Protein AF-A0A4R2MDA6-F1 (afdb_monomer_lite)

Foldseek 3Di:
DDDDDDDDDDDPPVVVVVVVVVVVVVVPPPPPPPPPPPQDDKDWDQDPVANQKIKIKHFDQVLCVVCVVLVPDPDDPVVSSFVRVQVVVVVVCVVVVHQPVDWDDFPWDWDCDPNTTIIMTMIGRDD

Secondary structure (DSSP, 8-state):
---------SSTTHHHHHHHHHHHHHTT------TT--PPPPEEEE-SS-TTEEEEEEES-HHHHH-GGGGSS---HHHHHHHHHHHHHHHHHHHTT--TT-EEEEEEEEEEETTEEEEEEEEEE--

Structure (mmCIF, N/CA/C/O backbone):
data_AF-A0A4R2MDA6-F1
#
_entry.id   AF-A0A4R2MDA6-F1
#
loop_
_atom_site.group_PDB
_atom_site.id
_atom_site.type_symbol
_atom_site.label_atom_id
_atom_site.label_alt_id
_atom_site.label_comp_id
_atom_site.label_asym_id
_atom_site.label_entity_id
_atom_site.label_seq_id
_atom_site.pdbx_PDB_ins_code
_atom_site.Cartn_x
_atom_site.Cartn_y
_atom_site.Cartn_z
_atom_site.occupancy
_atom_site.B_iso_or_equiv
_atom_site.auth_seq_id
_atom_site.auth_comp_id
_atom_site.auth_asym_id
_atom_site.auth_atom_id
_atom_site.pdbx_PDB_model_num
ATOM 1 N N . MET A 1 1 ? 4.572 34.405 -94.911 1.00 38.59 1 MET A N 1
ATOM 2 C CA . MET A 1 1 ? 3.782 33.177 -94.668 1.00 38.59 1 MET A CA 1
ATOM 3 C C . MET A 1 1 ? 4.083 32.672 -93.260 1.00 38.59 1 MET A C 1
ATOM 5 O O . MET A 1 1 ? 5.218 32.782 -92.823 1.00 38.59 1 MET A O 1
ATOM 9 N N . THR A 1 2 ? 3.050 32.241 -92.541 1.00 53.81 2 THR A N 1
ATOM 10 C CA . THR A 1 2 ? 2.989 31.839 -91.121 1.00 53.81 2 THR A CA 1
ATOM 11 C C . THR A 1 2 ? 3.520 30.424 -90.842 1.00 53.81 2 THR A C 1
ATOM 13 O O . THR A 1 2 ? 3.299 29.546 -91.666 1.00 53.81 2 THR A O 1
ATOM 16 N N . ALA A 1 3 ? 4.103 30.190 -89.650 1.00 41.19 3 ALA A N 1
ATOM 17 C CA . ALA A 1 3 ? 3.934 28.996 -88.778 1.00 41.19 3 ALA A CA 1
ATOM 18 C C . ALA A 1 3 ? 4.876 29.114 -87.548 1.00 41.19 3 ALA A C 1
ATOM 20 O O . ALA A 1 3 ? 6.077 29.271 -87.718 1.00 41.19 3 ALA A O 1
ATOM 21 N N . ARG A 1 4 ? 4.377 29.352 -86.324 1.00 46.69 4 ARG A N 1
ATOM 22 C CA . ARG A 1 4 ? 3.886 28.418 -85.276 1.00 46.69 4 ARG A CA 1
ATOM 23 C C . ARG A 1 4 ? 4.965 27.562 -84.577 1.00 46.69 4 ARG A C 1
ATOM 25 O O . ARG A 1 4 ? 5.589 26.701 -85.178 1.00 46.69 4 ARG A O 1
ATOM 32 N N . THR A 1 5 ? 5.074 27.809 -83.269 1.00 51.12 5 THR A N 1
ATOM 33 C CA . THR A 1 5 ? 5.779 27.086 -82.192 1.00 51.12 5 THR A CA 1
ATOM 34 C C . THR A 1 5 ? 5.380 25.601 -82.094 1.00 51.12 5 THR A C 1
ATOM 36 O O . THR A 1 5 ? 4.291 25.235 -82.540 1.00 51.12 5 THR A O 1
ATOM 39 N N . PRO A 1 6 ? 6.163 24.772 -81.374 1.00 49.50 6 PRO A N 1
ATOM 40 C CA . PRO A 1 6 ? 5.640 24.341 -80.075 1.00 49.50 6 PRO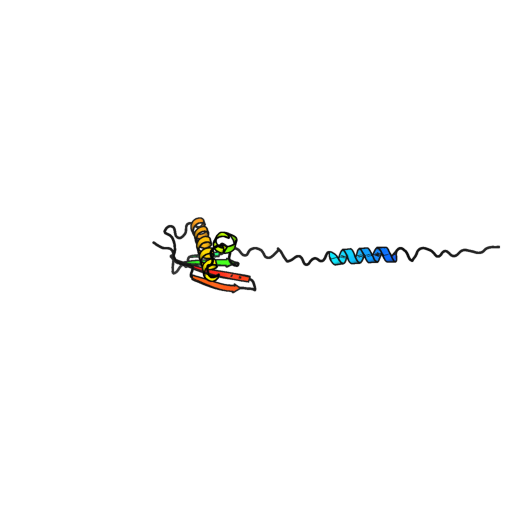 A CA 1
ATOM 41 C C . PRO A 1 6 ? 6.664 24.379 -78.932 1.00 49.50 6 PRO A C 1
ATOM 43 O O . PRO A 1 6 ? 7.851 24.105 -79.080 1.00 49.50 6 PRO A O 1
ATOM 46 N N . ALA A 1 7 ? 6.133 24.738 -77.767 1.00 58.31 7 ALA A N 1
ATOM 47 C CA . ALA A 1 7 ? 6.781 24.687 -76.472 1.00 58.31 7 ALA A CA 1
ATOM 48 C C . ALA A 1 7 ? 6.859 23.239 -75.969 1.00 58.31 7 ALA A C 1
ATOM 50 O O . ALA A 1 7 ? 5.906 22.477 -76.123 1.00 58.31 7 ALA A O 1
ATOM 51 N N . SER A 1 8 ? 7.950 22.873 -75.301 1.00 48.62 8 SER A N 1
ATOM 52 C CA . SER A 1 8 ? 7.994 21.704 -74.416 1.00 48.62 8 SER A CA 1
ATOM 53 C C . SER A 1 8 ? 9.171 21.833 -73.463 1.00 48.62 8 SER A C 1
ATOM 55 O O . SER A 1 8 ? 10.319 21.637 -73.842 1.00 48.62 8 SER A O 1
ATOM 57 N N . GLY A 1 9 ? 8.888 22.186 -72.213 1.00 48.72 9 GLY A N 1
ATOM 58 C CA . GLY A 1 9 ? 9.940 22.303 -71.214 1.00 48.72 9 GLY A CA 1
ATOM 59 C C . GLY A 1 9 ? 9.441 22.700 -69.840 1.00 48.72 9 GLY A C 1
ATOM 60 O O . GLY A 1 9 ? 9.982 23.638 -69.281 1.00 48.72 9 GLY A O 1
ATOM 61 N N . HIS A 1 10 ? 8.411 22.044 -69.290 1.00 50.75 10 HIS A N 1
ATOM 62 C CA . HIS A 1 10 ? 8.055 22.298 -67.884 1.00 50.75 10 HIS A CA 1
ATOM 63 C C . HIS A 1 10 ? 7.370 21.155 -67.112 1.00 50.75 10 HIS A C 1
ATOM 65 O O . HIS A 1 10 ? 6.879 21.390 -66.015 1.00 50.75 10 HIS A O 1
ATOM 71 N N . LEU A 1 11 ? 7.378 19.907 -67.598 1.00 51.03 11 LEU A N 1
ATOM 72 C CA . LEU A 1 11 ? 6.677 18.802 -66.911 1.00 51.03 11 LEU A CA 1
ATOM 73 C C . LEU A 1 11 ? 7.554 17.944 -65.976 1.00 51.03 11 LEU A C 1
ATOM 75 O O . LEU A 1 11 ? 7.033 17.299 -65.074 1.00 51.03 11 LEU A O 1
ATOM 79 N N . GLY A 1 12 ? 8.885 17.955 -66.113 1.00 45.38 12 GLY A N 1
ATOM 80 C CA . GLY A 1 12 ? 9.751 17.036 -65.350 1.00 45.38 12 GLY A CA 1
ATOM 81 C C . GLY A 1 12 ? 10.079 17.459 -63.911 1.00 45.38 12 GLY A C 1
ATOM 82 O O . GLY A 1 12 ? 10.456 16.625 -63.090 1.00 45.38 12 GLY A O 1
ATOM 83 N N . ARG A 1 13 ? 9.961 18.753 -63.578 1.00 50.25 13 ARG A N 1
ATOM 84 C CA . ARG A 1 13 ? 10.472 19.295 -62.302 1.00 50.25 13 ARG A CA 1
ATOM 85 C C . ARG A 1 13 ? 9.427 19.342 -61.182 1.00 50.25 13 ARG A C 1
ATOM 87 O O . ARG A 1 13 ? 9.812 19.365 -60.020 1.00 50.25 13 ARG A O 1
ATOM 94 N N . GLN A 1 14 ? 8.133 19.304 -61.509 1.00 49.28 14 GLN A N 1
ATOM 95 C CA . GLN A 1 14 ? 7.050 19.318 -60.511 1.00 49.28 14 GLN A CA 1
ATOM 96 C C . GLN A 1 14 ? 6.795 17.941 -59.876 1.00 49.28 14 GLN A C 1
ATOM 98 O O . GLN A 1 14 ? 6.434 17.873 -58.705 1.00 49.28 14 GLN A O 1
ATOM 103 N N . ALA A 1 15 ? 7.056 16.840 -60.591 1.00 50.59 15 ALA A N 1
ATOM 104 C CA . ALA A 1 15 ? 6.793 15.489 -60.085 1.00 50.59 15 ALA A CA 1
ATOM 105 C C . ALA A 1 15 ? 7.699 15.085 -58.902 1.00 50.59 15 ALA A C 1
ATOM 107 O O . ALA A 1 15 ? 7.273 14.354 -58.010 1.00 50.59 15 ALA A O 1
ATOM 108 N N . ARG A 1 16 ? 8.940 15.591 -58.851 1.00 52.88 16 ARG A N 1
ATOM 109 C CA . ARG A 1 16 ? 9.891 15.283 -57.767 1.00 52.88 16 ARG A CA 1
ATOM 110 C C . ARG A 1 16 ? 9.552 15.971 -56.445 1.00 52.88 16 ARG A C 1
ATOM 112 O O . ARG A 1 16 ? 9.801 15.396 -55.390 1.00 52.88 16 ARG A O 1
ATOM 119 N N . THR A 1 17 ? 8.972 17.167 -56.490 1.00 52.19 17 THR A N 1
ATOM 120 C CA . THR A 1 17 ? 8.663 17.937 -55.276 1.00 52.19 17 THR A CA 1
ATOM 121 C C . THR A 1 17 ? 7.435 17.381 -54.553 1.00 52.19 17 THR A C 1
ATOM 123 O O . THR A 1 17 ? 7.404 17.357 -53.328 1.00 52.19 17 THR A O 1
ATOM 126 N N . VAL A 1 18 ? 6.454 16.854 -55.293 1.00 54.09 18 VAL A N 1
ATOM 127 C CA . VAL A 1 18 ? 5.224 16.282 -54.714 1.00 54.09 18 VAL A CA 1
ATOM 128 C C . VAL A 1 18 ? 5.501 14.958 -53.987 1.00 54.09 18 VAL A C 1
ATOM 130 O O . VAL A 1 18 ? 4.949 14.717 -52.914 1.00 54.09 18 VAL A O 1
ATOM 133 N N . ALA A 1 19 ? 6.413 14.131 -54.512 1.00 53.09 19 ALA A N 1
ATOM 134 C CA . ALA A 1 19 ? 6.773 12.848 -53.904 1.00 53.09 19 ALA A CA 1
ATOM 135 C C . ALA A 1 19 ? 7.443 12.993 -52.522 1.00 53.09 19 ALA A C 1
ATOM 137 O O . ALA A 1 19 ? 7.178 12.199 -51.622 1.00 53.09 19 ALA A O 1
ATOM 138 N N . PHE A 1 20 ? 8.268 14.028 -52.325 1.00 52.28 20 PHE A N 1
ATOM 139 C CA . PHE A 1 20 ? 8.926 14.276 -51.036 1.00 52.28 20 PHE A CA 1
ATOM 140 C C . PHE A 1 20 ? 7.970 14.808 -49.961 1.00 52.28 20 PHE A C 1
ATOM 142 O O . PHE A 1 20 ? 8.125 14.473 -48.788 1.00 52.28 20 PHE A O 1
ATOM 149 N N . VAL A 1 21 ? 6.953 15.585 -50.346 1.00 55.94 21 VAL A N 1
ATOM 150 C CA . VAL A 1 21 ? 5.944 16.088 -49.400 1.00 55.94 21 VAL A CA 1
ATOM 151 C C . VAL A 1 21 ? 5.046 14.951 -48.902 1.00 55.94 21 VAL A C 1
ATOM 153 O O . VAL A 1 21 ? 4.762 14.875 -47.711 1.00 55.94 21 VAL A O 1
ATOM 156 N N . LEU A 1 22 ? 4.658 14.014 -49.773 1.00 52.69 22 LEU A N 1
ATOM 157 C CA . LEU A 1 22 ? 3.808 12.876 -49.394 1.00 52.69 22 LEU A CA 1
ATOM 158 C C . LEU A 1 22 ? 4.491 11.900 -48.419 1.00 52.69 22 LEU A C 1
ATOM 160 O O . LEU A 1 22 ? 3.841 11.400 -47.503 1.00 52.69 22 LEU A O 1
ATOM 164 N N . LEU A 1 23 ? 5.802 11.675 -48.553 1.00 52.31 23 LEU A N 1
ATOM 165 C CA . LEU A 1 23 ? 6.576 10.840 -47.622 1.00 52.31 23 LEU A CA 1
ATOM 166 C C . LEU A 1 23 ? 6.770 11.497 -46.245 1.00 52.31 23 LEU A C 1
ATOM 168 O O . LEU A 1 23 ? 6.757 10.800 -45.232 1.00 52.31 23 LEU A O 1
ATOM 172 N N . ALA A 1 24 ? 6.880 12.828 -46.188 1.00 54.38 24 ALA A N 1
ATOM 173 C CA . ALA A 1 24 ? 6.975 13.563 -44.926 1.00 54.38 24 ALA A CA 1
ATOM 174 C C . ALA A 1 24 ? 5.654 13.557 -44.131 1.00 54.38 24 ALA A C 1
ATOM 176 O O . ALA A 1 24 ? 5.678 13.567 -42.903 1.00 54.38 24 ALA A O 1
ATOM 177 N N . VAL A 1 25 ? 4.504 13.487 -44.811 1.00 55.16 25 VAL A N 1
ATOM 178 C CA . VAL A 1 25 ? 3.182 13.424 -44.159 1.00 55.16 25 VAL A CA 1
ATOM 179 C C . VAL A 1 25 ? 2.892 12.028 -43.588 1.00 55.16 25 VAL A C 1
ATOM 181 O O . VAL A 1 25 ? 2.290 11.915 -42.522 1.00 55.16 25 VAL A O 1
ATOM 184 N N . LEU A 1 26 ? 3.370 10.958 -44.232 1.00 52.88 26 LEU A N 1
ATOM 185 C CA . LEU A 1 26 ? 3.153 9.578 -43.769 1.00 52.88 26 LEU A CA 1
ATOM 186 C C . LEU A 1 26 ? 4.039 9.173 -42.576 1.00 52.88 26 LEU A C 1
ATOM 188 O O . LEU A 1 26 ? 3.651 8.296 -41.809 1.00 52.88 26 LEU A O 1
ATOM 192 N N . ALA A 1 27 ? 5.178 9.838 -42.360 1.00 53.09 27 ALA A N 1
ATOM 193 C CA . ALA A 1 27 ? 6.016 9.629 -41.172 1.00 53.09 27 ALA A CA 1
ATOM 194 C C . ALA A 1 27 ? 5.453 10.292 -39.892 1.00 53.09 27 ALA A C 1
ATOM 196 O O . ALA A 1 27 ? 5.963 10.052 -38.800 1.00 53.09 27 ALA A O 1
ATOM 197 N N . GLY A 1 28 ? 4.404 11.116 -40.015 1.00 50.19 28 GLY A N 1
ATOM 198 C CA . GLY A 1 28 ? 3.745 11.800 -38.897 1.00 50.19 28 GLY A CA 1
ATOM 199 C C . GLY A 1 28 ? 2.660 10.980 -38.196 1.00 50.19 28 GLY A C 1
ATOM 200 O O . GLY A 1 28 ? 2.200 11.378 -37.128 1.00 50.19 28 GLY A O 1
ATOM 201 N N . ALA A 1 29 ? 2.275 9.821 -38.741 1.00 53.94 29 ALA A N 1
ATOM 202 C CA . ALA A 1 29 ? 1.426 8.854 -38.048 1.00 53.94 29 ALA A CA 1
ATOM 203 C C . ALA A 1 29 ? 2.257 8.067 -37.022 1.00 53.94 29 ALA A C 1
ATOM 205 O O . ALA A 1 29 ? 2.316 6.839 -37.034 1.00 53.94 29 ALA A O 1
ATOM 206 N N . GLY A 1 30 ? 2.930 8.790 -36.124 1.00 51.72 30 GLY A N 1
ATOM 207 C CA . GLY A 1 30 ? 3.345 8.212 -34.864 1.00 51.72 30 GLY A CA 1
ATOM 208 C C . GLY A 1 30 ? 2.080 7.692 -34.202 1.00 51.72 30 GLY A C 1
ATOM 209 O O . GLY A 1 30 ? 1.172 8.474 -33.920 1.00 51.72 30 GLY A O 1
ATOM 210 N N . CYS A 1 31 ? 1.996 6.374 -34.013 1.00 57.09 31 CYS A N 1
ATOM 211 C CA . CYS A 1 31 ? 1.060 5.780 -33.074 1.00 57.09 31 CYS A CA 1
ATOM 212 C C . CYS A 1 31 ? 1.212 6.553 -31.767 1.00 57.09 31 CYS A C 1
ATOM 214 O O . CYS A 1 31 ? 2.164 6.335 -31.018 1.00 57.09 31 CYS A O 1
ATOM 216 N N . ALA A 1 32 ? 0.296 7.488 -31.521 1.00 52.09 32 ALA A N 1
ATOM 217 C CA . ALA A 1 32 ? 0.090 8.040 -30.208 1.00 52.09 32 ALA A CA 1
ATOM 218 C C . ALA A 1 32 ? -0.284 6.834 -29.353 1.00 52.09 32 ALA A C 1
ATOM 220 O O . ALA A 1 32 ? -1.398 6.320 -29.433 1.00 52.09 32 ALA A O 1
ATOM 221 N N . THR A 1 33 ? 0.692 6.312 -28.611 1.00 52.75 33 THR A N 1
ATOM 222 C CA . THR A 1 33 ? 0.421 5.433 -27.484 1.00 52.75 33 THR A CA 1
ATOM 223 C C . THR A 1 33 ? -0.584 6.176 -26.639 1.00 52.75 33 THR A C 1
ATOM 225 O O . THR A 1 33 ? -0.282 7.246 -26.114 1.00 52.75 33 THR A O 1
ATOM 228 N N . ASP A 1 34 ? -1.794 5.641 -26.638 1.00 47.88 34 ASP A N 1
ATOM 229 C CA . ASP A 1 34 ? -2.974 6.264 -26.094 1.00 47.88 34 ASP A CA 1
ATOM 230 C C . ASP A 1 34 ? -2.743 6.635 -24.622 1.00 47.88 34 ASP A C 1
ATOM 232 O O . ASP A 1 34 ? -2.857 5.810 -23.712 1.00 47.88 34 ASP A O 1
ATOM 236 N N . SER A 1 35 ? -2.383 7.897 -24.383 1.00 46.50 35 SER A N 1
ATOM 237 C CA . SER A 1 35 ? -2.289 8.485 -23.049 1.00 46.50 35 SER A CA 1
ATOM 238 C C . SER A 1 35 ? -3.673 8.633 -22.408 1.00 46.50 35 SER A C 1
ATOM 240 O O . SER A 1 35 ? -3.768 8.998 -21.237 1.00 46.50 35 SER A O 1
ATOM 242 N N . SER A 1 36 ? -4.752 8.296 -23.134 1.00 42.19 36 SER A N 1
ATOM 243 C CA . SER A 1 36 ? -6.128 8.320 -22.643 1.00 42.19 36 SER A CA 1
ATOM 244 C C . SER A 1 36 ? -6.518 7.123 -21.780 1.00 42.19 36 SER A C 1
ATOM 246 O O . SER A 1 36 ? -7.662 7.069 -21.316 1.00 42.19 36 SER A O 1
ATOM 248 N N . ARG A 1 37 ? -5.597 6.204 -21.440 1.00 54.66 37 ARG A N 1
ATOM 249 C CA . ARG A 1 37 ? -5.829 5.339 -20.275 1.00 54.66 37 ARG A CA 1
ATOM 250 C C . ARG A 1 37 ? -5.858 6.220 -19.027 1.00 54.66 37 ARG A C 1
ATOM 252 O O . ARG A 1 37 ? -4.858 6.354 -18.329 1.00 54.66 37 ARG A O 1
ATOM 259 N N . ARG A 1 38 ? -7.036 6.790 -18.740 1.00 58.31 38 ARG A N 1
ATOM 260 C CA . ARG A 1 38 ? -7.343 7.466 -17.483 1.00 58.31 38 ARG A CA 1
ATOM 261 C C . ARG A 1 38 ? -6.814 6.579 -16.356 1.00 58.31 38 ARG A C 1
ATOM 263 O O . ARG A 1 38 ? -7.068 5.360 -16.394 1.00 58.31 38 ARG A O 1
ATOM 270 N N . PRO A 1 39 ? -6.064 7.153 -15.398 1.00 58.44 39 PRO A N 1
ATOM 271 C CA . PRO A 1 39 ? -5.734 6.448 -14.176 1.00 58.44 39 PRO A CA 1
ATOM 272 C C . PRO A 1 39 ? -7.058 5.965 -13.597 1.00 58.44 39 PRO A C 1
ATOM 274 O O . PRO A 1 39 ? -7.968 6.765 -13.371 1.00 58.44 39 PRO A O 1
ATOM 277 N N . VAL A 1 40 ? -7.213 4.652 -13.479 1.00 64.69 40 VAL A N 1
ATOM 278 C CA . VAL A 1 40 ? -8.374 4.115 -12.781 1.00 64.69 40 VAL A CA 1
ATOM 279 C C . VAL A 1 40 ? -8.114 4.412 -11.300 1.00 64.69 40 VAL A C 1
ATOM 281 O O . VAL A 1 40 ? -6.999 4.168 -10.832 1.00 64.69 40 VAL A O 1
ATOM 284 N N . PRO A 1 41 ? -9.060 5.060 -10.603 1.00 71.12 41 PRO A N 1
ATOM 285 C CA . PRO A 1 41 ? -8.832 5.520 -9.243 1.00 71.12 41 PRO A CA 1
ATOM 286 C C . PRO A 1 41 ? -8.644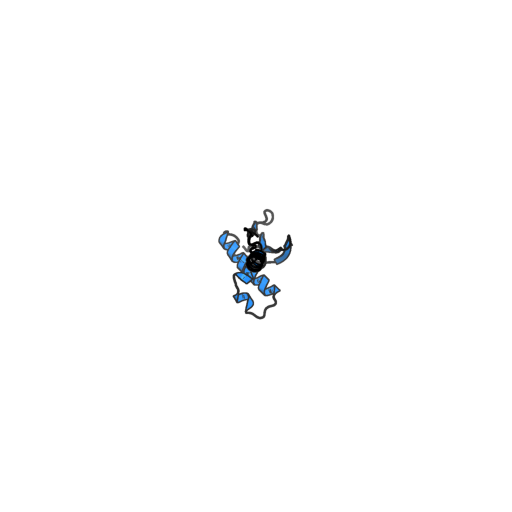 4.334 -8.298 1.00 71.12 41 PRO A C 1
ATOM 288 O O . PRO A 1 41 ? -9.363 3.337 -8.372 1.00 71.12 41 PRO A O 1
ATOM 291 N N . GLU A 1 42 ? -7.683 4.466 -7.388 1.00 82.50 42 GLU A N 1
ATOM 292 C CA . GLU A 1 42 ? -7.457 3.486 -6.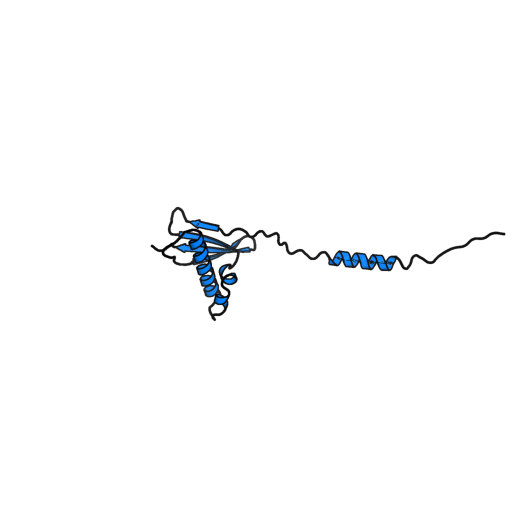331 1.00 82.50 42 GLU A CA 1
ATOM 293 C C . GLU A 1 42 ? -8.675 3.418 -5.409 1.00 82.50 42 GLU A C 1
ATOM 295 O O . GLU A 1 42 ? -9.210 4.438 -4.960 1.00 82.50 42 GLU A O 1
ATOM 300 N N . THR A 1 43 ? -9.117 2.200 -5.115 1.00 86.81 43 THR A N 1
ATOM 301 C CA . THR A 1 43 ? -10.288 1.972 -4.270 1.00 86.81 43 THR A CA 1
ATOM 302 C C . THR A 1 43 ? -9.842 1.396 -2.933 1.00 86.81 43 THR A C 1
ATOM 304 O O . THR A 1 43 ? -9.138 0.388 -2.896 1.00 86.81 43 THR A O 1
ATOM 307 N N . VAL A 1 44 ? -10.276 2.023 -1.836 1.00 90.06 44 VAL A N 1
ATOM 308 C CA . VAL A 1 44 ? -10.096 1.505 -0.472 1.00 90.06 44 VAL A CA 1
ATOM 309 C C . VAL A 1 44 ? -11.469 1.385 0.167 1.00 90.06 44 VAL A C 1
ATOM 311 O O . VAL A 1 44 ? -12.201 2.374 0.249 1.00 90.06 44 VAL A O 1
ATOM 314 N N . THR A 1 45 ? -11.819 0.175 0.584 1.00 92.12 45 THR A N 1
ATOM 315 C CA . THR A 1 45 ? -13.124 -0.162 1.164 1.00 92.12 45 THR A CA 1
ATOM 316 C C . THR A 1 45 ? -12.938 -0.887 2.484 1.00 92.12 45 THR A C 1
ATOM 318 O O . THR A 1 45 ? -12.147 -1.827 2.559 1.00 92.12 45 THR A O 1
ATOM 321 N N . VAL A 1 46 ? -13.701 -0.489 3.498 1.00 89.31 46 VAL A N 1
ATOM 322 C CA . VAL A 1 46 ? -13.835 -1.241 4.750 1.00 89.31 46 VAL A CA 1
ATOM 323 C C . VAL A 1 46 ? -14.918 -2.301 4.559 1.00 89.31 46 VAL A C 1
ATOM 325 O O . VAL A 1 46 ? -15.978 -2.000 4.010 1.00 89.31 46 VAL A O 1
ATOM 328 N N . ASP A 1 47 ? -14.638 -3.535 4.969 1.00 85.56 47 ASP A N 1
ATOM 329 C CA . ASP A 1 47 ? -15.613 -4.627 4.929 1.00 85.56 47 ASP A CA 1
ATOM 330 C C . ASP A 1 47 ? -16.698 -4.384 6.004 1.00 85.56 47 ASP A C 1
ATOM 332 O O . ASP A 1 47 ? -16.355 -4.267 7.185 1.00 85.56 47 ASP A O 1
ATOM 336 N N . PRO A 1 48 ? -17.990 -4.278 5.637 1.00 85.62 48 PRO A N 1
ATOM 337 C CA . PRO A 1 48 ? -19.057 -3.996 6.598 1.00 85.62 48 PRO A CA 1
ATOM 338 C C . PRO A 1 48 ? -19.246 -5.117 7.629 1.00 85.62 48 PRO A C 1
ATOM 340 O O . PRO A 1 48 ? -19.619 -4.833 8.765 1.00 85.62 48 PRO A O 1
ATOM 343 N N . ASP A 1 49 ? -18.941 -6.366 7.267 1.00 90.81 49 ASP A N 1
ATOM 344 C CA . ASP A 1 49 ? -19.054 -7.520 8.164 1.00 90.81 49 ASP A CA 1
ATOM 345 C C . ASP A 1 49 ? -17.788 -7.700 9.017 1.00 90.81 49 ASP A C 1
ATOM 347 O O . ASP A 1 49 ? -17.787 -8.402 10.033 1.00 90.81 49 ASP A O 1
ATOM 351 N N . LYS A 1 50 ? -16.680 -7.072 8.604 1.00 88.44 50 LYS A N 1
ATOM 352 C CA . LYS A 1 50 ? -15.371 -7.138 9.261 1.00 88.44 50 LYS A CA 1
ATOM 353 C C . LYS A 1 50 ? -14.756 -5.738 9.334 1.00 88.44 50 LYS A C 1
ATOM 355 O O . LYS A 1 50 ? -13.834 -5.449 8.579 1.00 88.44 50 LYS A O 1
ATOM 360 N N . PRO A 1 51 ? -15.169 -4.882 10.285 1.00 88.62 51 PRO A N 1
ATOM 361 C CA . PRO A 1 51 ? -14.782 -3.466 10.308 1.00 88.62 51 PRO A CA 1
ATOM 362 C C . PRO A 1 51 ? -13.276 -3.220 10.496 1.00 88.62 51 PRO A C 1
ATOM 364 O O . PRO A 1 51 ? -12.777 -2.152 10.156 1.00 88.62 51 PRO A O 1
ATOM 367 N N . LYS A 1 52 ? -12.529 -4.208 11.006 1.00 92.56 52 LYS A N 1
ATOM 368 C CA . LYS A 1 52 ? -11.059 -4.154 11.080 1.00 92.56 52 LYS A CA 1
ATOM 369 C C . LYS A 1 52 ? -10.380 -4.433 9.740 1.00 92.56 52 LYS A C 1
ATOM 371 O O . LYS A 1 52 ? -9.188 -4.194 9.602 1.00 92.56 52 LYS A O 1
ATOM 376 N N . ARG A 1 53 ? -11.097 -4.980 8.764 1.00 92.38 53 ARG A N 1
ATOM 377 C CA . ARG A 1 53 ? -10.552 -5.421 7.487 1.00 92.38 53 ARG A CA 1
ATOM 378 C C . ARG A 1 53 ? -10.725 -4.330 6.443 1.00 92.38 53 ARG A C 1
ATOM 380 O O . ARG A 1 53 ? -11.844 -3.943 6.107 1.00 92.38 53 ARG A O 1
ATOM 387 N N . VAL A 1 54 ? -9.606 -3.884 5.883 1.00 93.06 54 VAL A N 1
ATOM 388 C CA . VAL A 1 54 ? -9.586 -2.876 4.821 1.00 93.06 54 VAL A CA 1
ATOM 389 C C . VAL A 1 54 ? -9.042 -3.508 3.547 1.00 93.06 54 VAL A C 1
ATOM 391 O O . VAL A 1 54 ? -7.966 -4.106 3.538 1.00 93.06 54 VAL A O 1
ATOM 394 N N . ARG A 1 55 ? -9.811 -3.395 2.464 1.00 92.25 55 ARG A N 1
ATOM 395 C CA . ARG A 1 55 ? -9.478 -3.923 1.142 1.00 92.25 55 ARG A CA 1
ATOM 396 C C . ARG A 1 55 ? -9.026 -2.799 0.226 1.00 92.25 55 ARG A C 1
ATOM 398 O O . ARG A 1 55 ? -9.683 -1.764 0.138 1.00 92.25 55 ARG A O 1
ATOM 405 N N . PHE A 1 56 ? -7.955 -3.063 -0.505 1.00 91.31 56 PHE A N 1
ATOM 406 C CA . PHE A 1 56 ? -7.364 -2.169 -1.485 1.00 91.31 56 PHE A CA 1
ATOM 407 C C . PHE A 1 56 ? -7.465 -2.783 -2.873 1.00 91.31 56 PHE A C 1
ATOM 409 O O . PHE A 1 56 ? -7.259 -3.987 -3.047 1.00 91.31 56 PHE A O 1
ATOM 416 N N . VAL A 1 57 ? -7.758 -1.939 -3.856 1.00 89.31 57 VAL A N 1
ATOM 417 C CA . VAL A 1 57 ? -7.652 -2.243 -5.282 1.00 89.31 57 VAL A CA 1
ATOM 418 C C . VAL A 1 57 ? -6.821 -1.132 -5.907 1.00 89.31 57 VAL A C 1
ATOM 420 O O . VAL A 1 57 ? -7.282 0.007 -6.008 1.00 89.31 57 VAL A O 1
ATOM 423 N N . VAL A 1 58 ? -5.583 -1.459 -6.271 1.00 86.38 58 VAL A N 1
ATOM 424 C CA . VAL A 1 58 ? -4.614 -0.516 -6.847 1.00 86.38 58 VAL A CA 1
ATOM 425 C C . VAL A 1 58 ? -4.067 -1.047 -8.166 1.00 86.38 58 VAL A C 1
ATOM 427 O O . VAL A 1 58 ? -4.096 -2.248 -8.423 1.00 86.38 58 VAL A O 1
ATOM 430 N N . HIS A 1 59 ? -3.544 -0.167 -9.017 1.00 83.88 59 HIS A N 1
ATOM 431 C CA . HIS A 1 59 ? -2.994 -0.567 -10.313 1.00 83.88 59 HIS A CA 1
ATOM 432 C C . HIS A 1 59 ? -1.473 -0.689 -10.269 1.00 83.88 59 HIS A C 1
ATOM 434 O O . HIS A 1 59 ? -0.768 0.264 -9.938 1.00 83.88 59 HIS A O 1
ATOM 440 N N . GLY A 1 60 ? -0.975 -1.853 -10.678 1.00 81.69 60 GLY A N 1
ATOM 441 C CA . GLY A 1 60 ? 0.436 -2.208 -10.647 1.00 81.69 60 GLY A CA 1
ATOM 442 C C . GLY A 1 60 ? 0.992 -2.234 -9.228 1.00 81.69 60 GLY A C 1
ATOM 443 O O . GLY A 1 60 ? 0.315 -2.659 -8.291 1.00 81.69 60 GLY A O 1
ATOM 444 N N . ASP A 1 61 ? 2.226 -1.746 -9.099 1.00 84.19 61 ASP A N 1
ATOM 445 C CA . ASP A 1 61 ? 2.963 -1.724 -7.841 1.00 84.19 61 ASP A CA 1
ATOM 446 C C . ASP A 1 61 ? 3.277 -0.286 -7.392 1.00 84.19 61 ASP A C 1
ATOM 448 O O . ASP A 1 61 ? 4.437 0.142 -7.462 1.00 84.19 61 ASP A O 1
ATOM 452 N N . PRO A 1 62 ? 2.279 0.502 -6.939 1.00 85.81 62 PRO A N 1
ATOM 453 C CA . PRO A 1 62 ? 2.488 1.912 -6.594 1.00 85.81 62 PRO A CA 1
ATOM 454 C C . PRO A 1 62 ? 3.567 2.101 -5.521 1.00 85.81 62 PRO A C 1
ATOM 456 O O . PRO A 1 62 ? 4.362 3.037 -5.604 1.00 85.81 62 PRO A O 1
ATOM 459 N N . GLY A 1 63 ? 3.675 1.155 -4.586 1.00 87.19 63 GLY A N 1
ATOM 460 C CA . GLY A 1 63 ? 4.707 1.150 -3.557 1.00 87.19 63 GLY A CA 1
ATOM 461 C C . GLY A 1 63 ? 6.137 1.125 -4.101 1.00 87.19 63 GLY A C 1
ATOM 462 O O . GLY A 1 63 ? 6.967 1.911 -3.664 1.00 87.19 63 GLY A O 1
ATOM 463 N N . LEU A 1 64 ? 6.439 0.292 -5.101 1.00 87.56 64 LEU A N 1
ATOM 464 C CA . LEU A 1 64 ? 7.792 0.257 -5.675 1.00 87.56 64 LEU A CA 1
ATOM 465 C C . LEU A 1 64 ? 8.141 1.539 -6.436 1.00 87.56 64 LEU A C 1
ATOM 467 O O . LEU A 1 64 ? 9.308 1.912 -6.526 1.00 87.56 64 LEU A O 1
ATOM 471 N N . LYS A 1 65 ? 7.130 2.211 -6.994 1.00 88.94 65 LYS A N 1
ATOM 472 C CA . LYS A 1 65 ? 7.305 3.459 -7.739 1.00 88.94 65 LYS A CA 1
ATOM 473 C C . LYS A 1 65 ? 7.485 4.662 -6.809 1.00 88.94 65 LYS A C 1
ATOM 475 O O . LYS A 1 65 ? 8.250 5.565 -7.132 1.00 88.94 65 LYS A O 1
ATOM 480 N N . LYS A 1 66 ? 6.770 4.670 -5.679 1.00 91.50 66 LYS A N 1
ATOM 481 C CA . LYS A 1 66 ? 6.799 5.733 -4.665 1.00 91.50 66 LYS A CA 1
ATOM 482 C C . LYS A 1 66 ? 8.003 5.620 -3.723 1.00 91.50 66 LYS A C 1
ATOM 484 O O . LYS A 1 66 ? 8.545 6.650 -3.339 1.00 91.50 66 LYS A O 1
ATOM 489 N N . TYR A 1 67 ? 8.439 4.397 -3.413 1.00 93.00 67 TYR A N 1
ATOM 490 C CA . TYR A 1 67 ? 9.544 4.094 -2.492 1.00 93.00 67 TYR A CA 1
ATOM 491 C C . TYR A 1 67 ? 10.668 3.326 -3.217 1.00 93.00 67 TYR A C 1
ATOM 493 O O . TYR A 1 67 ? 10.839 2.115 -3.018 1.00 93.00 67 TYR A O 1
ATOM 501 N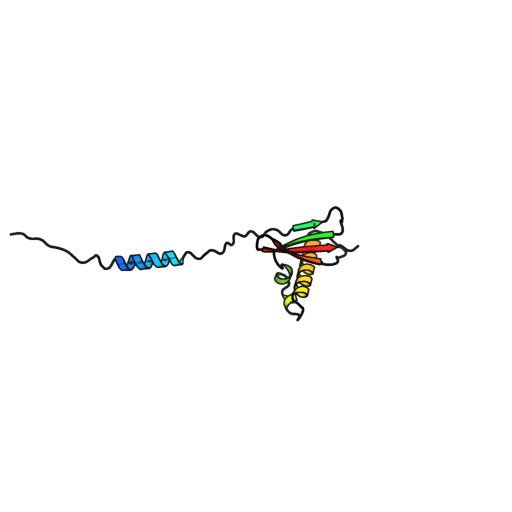 N . PRO A 1 68 ? 11.430 3.987 -4.109 1.00 92.12 68 PRO A N 1
ATOM 502 C CA . PRO A 1 68 ? 12.470 3.332 -4.902 1.00 92.12 68 PRO A CA 1
ATOM 503 C C . PRO A 1 68 ? 13.597 2.726 -4.051 1.00 92.12 68 PRO A C 1
ATOM 505 O O . PRO A 1 68 ? 14.267 1.794 -4.494 1.00 92.12 68 PRO A O 1
ATOM 508 N N . GLU A 1 69 ? 13.797 3.193 -2.817 1.00 93.62 69 GLU A N 1
ATOM 509 C CA . GLU A 1 69 ? 14.780 2.657 -1.873 1.00 93.62 69 GLU A CA 1
ATOM 510 C C . GLU A 1 69 ? 14.542 1.180 -1.515 1.00 93.62 69 GLU A C 1
ATOM 512 O O . GLU A 1 69 ? 15.489 0.470 -1.182 1.00 93.62 69 GLU A O 1
ATOM 517 N N . ILE A 1 70 ? 13.309 0.677 -1.662 1.00 91.19 70 ILE A N 1
ATOM 518 C CA . ILE A 1 70 ? 12.962 -0.742 -1.465 1.00 91.19 70 ILE A CA 1
ATOM 519 C C . ILE A 1 70 ? 13.664 -1.641 -2.496 1.00 91.19 70 ILE A C 1
ATOM 521 O O . ILE A 1 70 ? 13.878 -2.834 -2.265 1.00 91.19 70 ILE A O 1
ATOM 525 N N . LEU A 1 71 ? 14.056 -1.087 -3.646 1.00 89.12 71 LEU A N 1
ATOM 526 C CA . LEU A 1 71 ? 14.739 -1.842 -4.692 1.00 89.12 71 LEU A CA 1
ATOM 527 C C . LEU A 1 71 ? 16.213 -2.107 -4.367 1.00 89.12 71 LEU A C 1
ATOM 529 O O . LEU A 1 71 ? 16.771 -3.046 -4.940 1.00 89.12 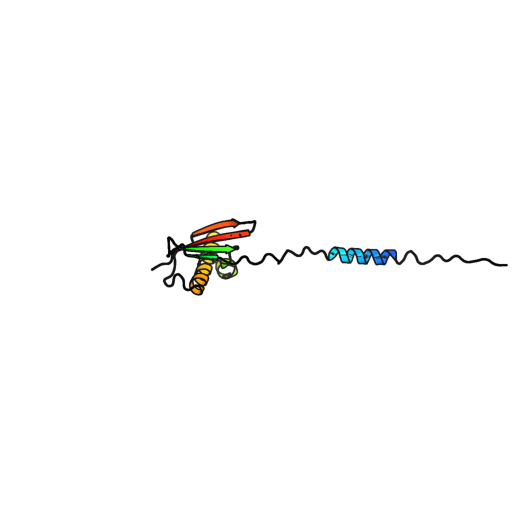71 LEU A O 1
ATOM 533 N N . ALA A 1 72 ? 16.818 -1.333 -3.460 1.00 90.88 72 ALA A N 1
ATOM 534 C CA . ALA A 1 72 ? 18.247 -1.390 -3.159 1.00 90.88 72 ALA A CA 1
ATOM 535 C C . ALA A 1 72 ? 18.686 -2.656 -2.392 1.00 90.88 72 ALA A C 1
ATOM 537 O O . ALA A 1 72 ? 19.701 -3.243 -2.772 1.00 90.88 72 ALA A O 1
ATOM 538 N N . PRO A 1 73 ? 17.960 -3.140 -1.363 1.00 88.12 73 PRO A N 1
ATOM 539 C CA . PRO A 1 73 ? 18.297 -4.395 -0.699 1.00 88.12 73 PRO A CA 1
ATOM 540 C C . PRO A 1 73 ? 18.251 -5.607 -1.651 1.00 88.12 73 PRO A C 1
ATOM 542 O O . PRO A 1 73 ? 17.398 -5.658 -2.546 1.00 88.12 73 PRO A O 1
ATOM 545 N N . PRO A 1 74 ? 19.087 -6.641 -1.442 1.00 91.69 74 PRO A N 1
ATOM 546 C CA . PRO A 1 74 ? 19.059 -7.883 -2.217 1.00 91.69 74 PRO A CA 1
ATOM 547 C C . PRO A 1 74 ? 17.930 -8.822 -1.749 1.00 91.69 74 PRO A C 1
ATOM 549 O O . PRO A 1 74 ? 18.147 -10.002 -1.497 1.00 91.69 74 PRO A O 1
ATOM 552 N N . LEU A 1 75 ? 16.717 -8.288 -1.598 1.00 87.12 75 LEU A N 1
ATOM 553 C CA . LEU A 1 75 ? 15.532 -9.064 -1.236 1.00 87.12 75 LEU A CA 1
ATOM 554 C C . LEU A 1 75 ? 14.882 -9.692 -2.480 1.00 87.12 75 LEU A C 1
ATOM 556 O O . LEU A 1 75 ? 14.959 -9.105 -3.570 1.00 87.12 75 LEU A O 1
ATOM 560 N N . PRO A 1 76 ? 14.192 -10.838 -2.337 1.00 90.81 76 PRO A N 1
ATOM 561 C CA . PRO A 1 76 ? 13.332 -11.374 -3.385 1.00 90.81 76 PRO A CA 1
ATOM 562 C C . PRO A 1 76 ? 12.304 -10.337 -3.851 1.00 90.81 76 PRO A C 1
ATOM 564 O O . PRO A 1 76 ? 11.764 -9.574 -3.047 1.00 90.81 76 PRO A O 1
ATOM 567 N N . SER A 1 77 ? 11.978 -10.329 -5.148 1.00 86.94 77 SER A N 1
ATOM 568 C CA . SER A 1 77 ? 11.019 -9.370 -5.718 1.00 86.94 77 SER A CA 1
ATOM 569 C C . SER A 1 77 ? 9.677 -9.370 -4.981 1.00 86.94 77 SER A C 1
ATOM 571 O O . SER A 1 77 ? 9.116 -8.308 -4.734 1.00 86.94 77 SER A O 1
ATOM 573 N N . SER A 1 78 ? 9.188 -10.543 -4.569 1.00 84.94 78 SER A N 1
ATOM 574 C CA . SER A 1 78 ? 7.941 -10.689 -3.810 1.00 84.94 78 SER A CA 1
ATOM 575 C C . SER A 1 78 ? 7.963 -9.954 -2.466 1.00 84.94 78 SER A C 1
ATOM 577 O O . SER A 1 78 ? 6.961 -9.353 -2.085 1.00 84.94 78 SER A O 1
ATOM 579 N N . GLU A 1 79 ? 9.096 -9.957 -1.763 1.00 89.00 79 GLU A N 1
ATOM 580 C CA . GLU A 1 79 ? 9.261 -9.229 -0.502 1.00 89.00 79 GLU A CA 1
ATOM 581 C C . GLU A 1 79 ? 9.353 -7.724 -0.730 1.00 89.00 79 GLU A C 1
ATOM 583 O O . GLU A 1 79 ? 8.729 -6.958 0.002 1.00 89.00 79 GLU A O 1
ATOM 588 N N . LYS A 1 80 ? 10.045 -7.299 -1.794 1.00 89.69 80 LYS A N 1
ATOM 589 C CA . LYS A 1 80 ? 10.078 -5.890 -2.210 1.00 89.69 80 LYS A CA 1
ATOM 590 C C . LYS A 1 80 ? 8.676 -5.373 -2.498 1.00 89.69 80 LYS A C 1
ATOM 592 O O . LYS A 1 80 ? 8.295 -4.313 -2.011 1.00 89.69 80 LYS A O 1
ATOM 597 N N . ILE A 1 81 ? 7.882 -6.132 -3.252 1.00 87.81 81 ILE A N 1
ATOM 598 C CA . ILE A 1 81 ? 6.511 -5.727 -3.560 1.00 87.81 81 ILE A CA 1
ATOM 599 C C . ILE A 1 81 ? 5.659 -5.718 -2.288 1.00 87.81 81 ILE A C 1
ATOM 601 O O . ILE A 1 81 ? 4.892 -4.780 -2.077 1.00 87.81 81 ILE A O 1
ATOM 605 N N . ARG A 1 82 ? 5.832 -6.706 -1.400 1.00 88.81 82 ARG A N 1
ATOM 606 C CA . ARG A 1 82 ? 5.136 -6.738 -0.108 1.00 88.81 82 ARG A CA 1
ATOM 607 C C . ARG A 1 82 ? 5.410 -5.503 0.734 1.00 88.81 82 ARG A C 1
ATOM 609 O O . ARG A 1 82 ? 4.467 -4.894 1.234 1.00 88.81 82 ARG A O 1
ATOM 616 N N . GLU A 1 83 ? 6.673 -5.123 0.860 1.00 91.56 83 GLU A N 1
ATOM 617 C CA . GLU A 1 83 ? 7.067 -3.922 1.588 1.00 91.56 83 GLU A CA 1
ATOM 618 C C . GLU A 1 83 ? 6.541 -2.653 0.905 1.00 91.56 83 GLU A C 1
ATOM 620 O O . GLU A 1 83 ? 5.986 -1.778 1.567 1.00 91.56 83 GLU A O 1
ATOM 625 N N . GLY A 1 84 ? 6.613 -2.584 -0.428 1.00 91.81 84 GLY A N 1
ATOM 626 C CA . GLY A 1 84 ? 6.055 -1.475 -1.198 1.00 91.81 84 GLY A CA 1
ATOM 627 C C . GLY A 1 84 ? 4.554 -1.302 -0.960 1.00 91.81 84 GLY A C 1
ATOM 628 O O . GLY A 1 84 ? 4.105 -0.198 -0.653 1.00 91.81 84 GLY A O 1
ATOM 629 N N . MET A 1 85 ? 3.776 -2.383 -1.061 1.00 91.19 85 MET A N 1
ATOM 630 C CA . MET A 1 85 ? 2.334 -2.345 -0.796 1.00 91.19 85 MET A CA 1
ATOM 631 C C . MET A 1 85 ? 2.033 -1.987 0.655 1.00 91.19 85 MET A C 1
ATOM 633 O O . MET A 1 85 ? 1.093 -1.239 0.900 1.00 91.19 85 MET A O 1
ATOM 637 N N . ARG A 1 86 ? 2.827 -2.474 1.617 1.00 92.62 86 ARG A N 1
ATOM 638 C CA . ARG A 1 86 ? 2.658 -2.121 3.031 1.00 92.62 86 ARG A CA 1
ATOM 639 C C . ARG A 1 86 ? 2.799 -0.618 3.250 1.00 92.62 86 ARG A C 1
ATOM 641 O O . ARG A 1 86 ? 1.930 -0.026 3.879 1.00 92.62 86 ARG A O 1
ATOM 648 N N . ARG A 1 87 ? 3.854 0.007 2.722 1.00 93.44 87 ARG A N 1
ATOM 649 C CA . ARG A 1 87 ? 4.048 1.461 2.863 1.00 93.44 87 ARG A CA 1
ATOM 650 C C . ARG A 1 87 ? 2.954 2.254 2.158 1.00 93.44 87 ARG A C 1
ATOM 652 O O . ARG A 1 87 ? 2.407 3.182 2.735 1.00 93.44 87 ARG A O 1
ATOM 659 N N . HIS A 1 88 ? 2.573 1.830 0.952 1.00 93.19 88 HIS A N 1
ATOM 660 C CA . HIS A 1 88 ? 1.467 2.453 0.220 1.00 93.19 88 HIS A CA 1
ATOM 661 C C . HIS A 1 88 ? 0.144 2.374 0.995 1.00 93.19 88 HIS A C 1
ATOM 663 O O . HIS A 1 88 ? -0.590 3.356 1.072 1.00 93.19 88 HIS A O 1
ATOM 669 N N . ALA A 1 89 ? -0.141 1.226 1.616 1.00 93.00 89 ALA A N 1
ATOM 670 C CA . ALA A 1 89 ? -1.305 1.050 2.476 1.00 93.00 89 ALA A CA 1
ATOM 671 C C . ALA A 1 89 ? -1.256 1.983 3.691 1.00 93.00 89 ALA A C 1
ATOM 673 O O . ALA A 1 89 ? -2.265 2.605 4.002 1.00 93.00 89 ALA A O 1
ATOM 674 N N . ALA A 1 90 ? -0.098 2.106 4.348 1.00 94.12 90 ALA A N 1
ATOM 675 C CA . ALA A 1 90 ? 0.068 2.975 5.512 1.00 94.12 90 ALA A CA 1
ATOM 676 C C . ALA A 1 90 ? -0.295 4.433 5.194 1.00 94.12 90 ALA A C 1
ATOM 678 O O . ALA A 1 90 ? -1.067 5.039 5.935 1.00 94.12 90 ALA A O 1
ATOM 679 N N . ASP A 1 91 ? 0.181 4.954 4.062 1.00 93.56 91 ASP A N 1
ATOM 680 C CA . ASP A 1 91 ? -0.128 6.317 3.626 1.00 93.56 91 ASP A CA 1
ATOM 681 C C . ASP A 1 91 ? -1.628 6.498 3.357 1.00 93.56 91 ASP A C 1
ATOM 683 O O . ASP A 1 91 ? -2.248 7.416 3.888 1.00 93.56 91 ASP A O 1
ATOM 687 N N . LEU A 1 92 ? -2.245 5.582 2.603 1.00 92.88 92 LEU A N 1
ATOM 688 C CA . LEU A 1 92 ? -3.675 5.658 2.289 1.00 92.88 92 LEU A CA 1
ATOM 689 C C . LEU A 1 92 ? -4.573 5.514 3.524 1.00 92.88 92 LEU A C 1
ATOM 691 O O . LEU A 1 92 ? -5.636 6.133 3.591 1.00 92.88 92 LEU A O 1
ATOM 695 N N . LEU A 1 93 ? -4.188 4.670 4.482 1.00 93.88 93 LEU A N 1
ATOM 696 C CA . LEU A 1 93 ? -4.912 4.515 5.743 1.00 93.88 93 LEU A CA 1
ATOM 697 C C . LEU A 1 93 ? -4.821 5.796 6.568 1.00 93.88 93 LEU A C 1
ATOM 699 O O . LEU A 1 93 ? -5.851 6.280 7.034 1.00 93.88 93 LEU A O 1
ATOM 703 N N . ALA A 1 94 ? -3.625 6.381 6.678 1.00 93.94 94 ALA A N 1
ATOM 704 C CA . ALA A 1 94 ? -3.413 7.638 7.385 1.00 93.94 94 ALA A CA 1
ATOM 705 C C . ALA A 1 94 ? -4.213 8.790 6.753 1.00 93.94 94 ALA A C 1
ATOM 707 O O . ALA A 1 94 ? -4.921 9.502 7.463 1.00 93.94 94 ALA A O 1
ATOM 708 N N . GLU A 1 95 ? -4.182 8.927 5.423 1.00 93.44 95 GLU A N 1
ATOM 709 C CA . GLU A 1 95 ? -4.951 9.935 4.675 1.00 93.44 95 GLU A CA 1
ATOM 710 C C . GLU A 1 95 ? -6.468 9.814 4.895 1.00 93.44 95 GLU A C 1
ATOM 712 O O . GLU A 1 95 ? -7.187 10.813 4.873 1.00 93.44 95 GLU A O 1
ATOM 717 N N . ARG A 1 96 ? -6.965 8.592 5.119 1.00 91.94 96 ARG A N 1
ATOM 718 C CA . ARG A 1 96 ? -8.392 8.298 5.325 1.00 91.94 96 ARG A CA 1
ATOM 719 C C . ARG A 1 96 ? -8.804 8.226 6.798 1.00 91.94 96 ARG A C 1
ATOM 721 O O . ARG A 1 96 ? -9.975 7.970 7.069 1.00 91.94 96 ARG A O 1
ATOM 728 N N . GLY A 1 97 ? -7.878 8.428 7.738 1.00 93.25 97 GLY A N 1
ATOM 729 C CA . GLY A 1 97 ? -8.145 8.296 9.173 1.00 93.25 97 GLY A CA 1
ATOM 730 C C . GLY A 1 97 ? -8.509 6.869 9.604 1.00 93.25 97 GLY A C 1
ATOM 731 O O . GLY A 1 97 ? -9.312 6.688 10.516 1.00 93.25 97 GLY A O 1
ATOM 732 N N . LEU A 1 98 ? -7.956 5.856 8.932 1.00 92.88 98 LEU A N 1
ATOM 733 C CA . LEU A 1 98 ? -8.183 4.436 9.206 1.00 92.88 98 LEU A CA 1
ATOM 734 C C . LEU A 1 98 ? -6.971 3.807 9.910 1.00 92.88 98 LEU A C 1
ATOM 736 O O . LEU A 1 98 ? -5.839 4.240 9.720 1.00 92.88 98 LEU A O 1
ATOM 740 N N . CYS A 1 99 ? -7.212 2.747 10.688 1.00 93.88 99 CYS A N 1
ATOM 741 C CA . CYS A 1 99 ? -6.185 1.978 11.406 1.00 93.88 99 CYS A CA 1
ATOM 742 C C . CYS A 1 99 ? -5.178 2.835 12.227 1.00 93.88 99 CYS A C 1
ATOM 744 O O . CYS A 1 99 ? -3.966 2.712 12.029 1.00 93.88 99 CYS A O 1
ATOM 746 N N . PRO A 1 100 ? -5.628 3.687 13.173 1.00 94.00 100 PRO A N 1
ATOM 747 C CA . PRO A 1 100 ? -4.746 4.606 13.911 1.00 94.00 100 PRO A CA 1
ATOM 748 C C . PRO A 1 100 ? -3.699 3.907 14.794 1.00 94.00 100 PRO A C 1
ATOM 750 O O . PRO A 1 100 ? -2.664 4.493 15.101 1.00 94.00 100 PRO A O 1
ATOM 753 N N . HIS A 1 101 ? -3.948 2.657 15.187 1.00 94.19 101 HIS A N 1
ATOM 754 C CA . HIS A 1 101 ? -3.043 1.851 16.012 1.00 94.19 101 HIS A CA 1
ATOM 755 C C . HIS A 1 101 ? -2.142 0.920 15.186 1.00 94.19 101 HIS A C 1
ATOM 757 O O . HIS A 1 101 ? -1.438 0.084 15.748 1.00 94.19 101 HIS A O 1
ATOM 763 N N . GLY A 1 102 ? -2.141 1.069 13.857 1.00 93.81 102 GLY A N 1
ATOM 764 C CA . GLY A 1 102 ? -1.402 0.213 12.934 1.00 93.81 102 GLY A CA 1
ATOM 765 C C . GLY A 1 102 ? -2.260 -0.883 12.301 1.00 93.81 102 GLY A C 1
ATOM 766 O O . GLY A 1 102 ? -3.487 -0.910 12.425 1.00 93.81 102 GLY A O 1
ATOM 767 N N . PHE A 1 103 ? -1.606 -1.768 11.551 1.00 95.25 103 PHE A N 1
ATOM 768 C CA . PHE A 1 103 ? -2.256 -2.859 10.832 1.00 95.25 103 PHE A CA 1
ATOM 769 C C . PHE A 1 103 ? -1.301 -4.0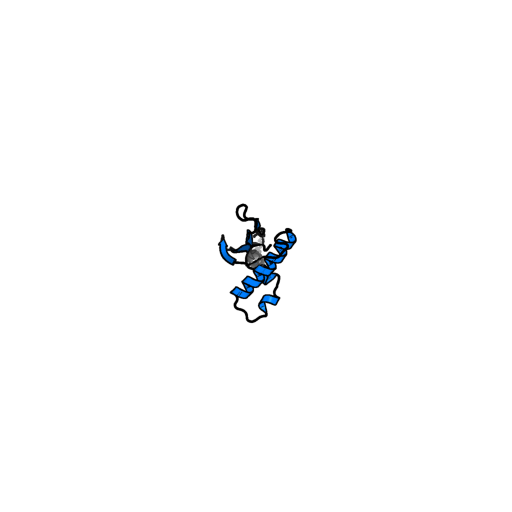36 10.595 1.00 95.25 103 PHE A C 1
ATOM 771 O O . PHE A 1 103 ? -0.078 -3.877 10.589 1.00 95.25 103 PHE A O 1
ATOM 778 N N . THR A 1 104 ? -1.862 -5.217 10.342 1.00 93.75 104 THR A N 1
ATOM 779 C CA . THR A 1 104 ? -1.140 -6.406 9.869 1.00 93.75 104 THR A CA 1
ATOM 780 C C . THR A 1 104 ? -1.365 -6.645 8.370 1.00 93.75 104 THR A C 1
ATOM 782 O O . THR A 1 104 ? -2.310 -6.126 7.770 1.00 93.75 104 THR A O 1
ATOM 785 N N . GLY A 1 105 ? -0.467 -7.416 7.742 1.00 87.56 105 GLY A N 1
ATOM 786 C CA . GLY A 1 105 ? -0.454 -7.663 6.293 1.00 87.56 105 GLY A CA 1
ATOM 787 C C . GLY A 1 105 ? 0.587 -6.810 5.538 1.00 87.56 105 GLY A C 1
ATOM 788 O O . GLY A 1 105 ? 1.583 -6.386 6.142 1.00 87.56 105 GLY A O 1
ATOM 789 N N . PRO A 1 106 ? 0.424 -6.576 4.221 1.00 83.44 106 PRO A N 1
ATOM 790 C CA . PRO A 1 106 ? -0.690 -7.034 3.395 1.00 83.44 106 PRO A CA 1
ATOM 791 C C . PRO A 1 106 ? -0.570 -8.508 2.988 1.00 83.44 106 PRO A C 1
ATOM 793 O O . PRO A 1 106 ? 0.512 -8.973 2.616 1.00 83.44 106 PRO A O 1
ATOM 796 N N . ASP A 1 107 ? -1.708 -9.199 2.963 1.00 72.56 107 ASP A N 1
ATOM 797 C CA . ASP A 1 107 ? -1.868 -10.425 2.180 1.00 72.56 107 ASP A CA 1
ATOM 798 C C . ASP A 1 107 ? -2.198 -10.017 0.742 1.00 72.56 107 ASP A C 1
ATOM 800 O O . ASP A 1 107 ? -3.269 -9.470 0.460 1.00 72.56 107 ASP A O 1
ATOM 804 N N . ILE A 1 108 ? -1.234 -10.195 -0.165 1.00 68.56 108 ILE A N 1
ATOM 805 C CA . ILE A 1 108 ? -1.334 -9.684 -1.536 1.00 68.56 108 ILE A CA 1
ATOM 806 C C . ILE A 1 108 ? -1.913 -10.750 -2.456 1.00 68.56 108 ILE A C 1
ATOM 808 O O . ILE A 1 108 ? -1.352 -11.836 -2.597 1.00 68.56 108 ILE A O 1
ATOM 812 N N . VAL A 1 109 ? -2.984 -10.388 -3.155 1.00 62.38 109 VAL A N 1
ATOM 813 C CA . VAL A 1 109 ? -3.573 -11.151 -4.251 1.00 62.38 109 VAL A CA 1
ATOM 814 C C . VAL A 1 109 ? -3.399 -10.355 -5.542 1.00 62.38 109 VAL A C 1
ATOM 816 O O . VAL A 1 109 ? -3.962 -9.279 -5.735 1.00 62.38 109 VAL A O 1
ATOM 819 N N . TRP A 1 110 ? -2.599 -10.889 -6.453 1.00 65.69 110 TRP A N 1
ATOM 820 C CA . TRP A 1 110 ? -2.383 -10.284 -7.762 1.00 65.69 110 TRP A CA 1
ATOM 821 C C . TRP A 1 110 ? -3.494 -10.739 -8.698 1.00 65.69 110 TRP A C 1
ATOM 823 O O . TRP A 1 110 ? -3.721 -11.942 -8.830 1.00 65.69 110 TRP A O 1
ATOM 833 N N . ALA A 1 111 ? -4.168 -9.802 -9.359 1.00 60.97 111 ALA A N 1
ATOM 834 C CA . ALA A 1 111 ? -5.144 -10.111 -10.392 1.00 60.97 111 ALA A CA 1
ATOM 835 C C . ALA A 1 111 ? -4.764 -9.427 -11.708 1.00 60.97 111 ALA A C 1
ATOM 837 O O . ALA A 1 111 ? -4.338 -8.272 -11.756 1.00 60.97 111 ALA A O 1
ATOM 838 N N . TYR A 1 112 ? -4.949 -10.149 -12.807 1.00 59.31 112 TYR A N 1
ATOM 839 C CA . TYR A 1 112 ? -4.961 -9.543 -14.130 1.00 59.31 112 TYR A CA 1
ATOM 840 C C . TYR A 1 112 ? -6.400 -9.160 -14.453 1.00 59.31 112 TYR A C 1
ATOM 842 O O . TYR A 1 112 ? -7.193 -10.003 -14.865 1.00 59.31 112 TYR A O 1
ATOM 850 N N . GLU A 1 113 ? -6.742 -7.887 -14.280 1.00 60.50 113 GLU A N 1
ATOM 851 C CA . GLU A 1 113 ? -8.028 -7.354 -14.726 1.00 60.50 113 GLU A CA 1
ATOM 852 C C . GLU A 1 113 ? -7.825 -6.592 -16.041 1.00 60.50 113 GLU A C 1
ATOM 854 O O . GLU A 1 113 ? -7.033 -5.653 -16.120 1.00 60.50 113 GLU A O 1
ATOM 859 N N . TYR A 1 114 ? -8.529 -6.998 -17.104 1.00 55.00 114 TYR A N 1
ATOM 860 C CA . TYR A 1 114 ? -8.587 -6.281 -18.391 1.00 55.00 114 TYR A CA 1
ATOM 861 C C . TYR A 1 114 ? -7.214 -5.858 -18.967 1.00 55.00 114 TYR A C 1
ATOM 863 O O . TYR A 1 114 ? -7.018 -4.715 -19.393 1.00 55.00 114 TYR A O 1
ATOM 871 N N . ALA A 1 115 ? -6.241 -6.779 -18.975 1.00 55.50 115 ALA A N 1
ATOM 872 C CA . ALA A 1 115 ? -4.865 -6.544 -19.439 1.00 55.50 115 ALA A CA 1
ATOM 873 C C . ALA A 1 115 ? -4.110 -5.423 -18.687 1.00 55.50 115 ALA A C 1
ATOM 875 O O . ALA A 1 115 ? -3.178 -4.816 -19.225 1.00 55.50 115 ALA A O 1
ATOM 876 N N . ARG A 1 116 ? -4.507 -5.129 -17.445 1.00 63.97 116 ARG A N 1
ATOM 877 C CA . ARG A 1 116 ? -3.753 -4.313 -16.491 1.00 63.97 116 ARG A CA 1
ATOM 878 C C . ARG A 1 116 ? -3.416 -5.173 -15.280 1.00 63.97 116 ARG A C 1
ATOM 880 O O . ARG A 1 116 ? -4.212 -6.002 -14.848 1.00 63.97 116 ARG A O 1
ATOM 887 N N . LEU A 1 117 ? -2.214 -4.978 -14.753 1.00 72.19 117 LEU A N 1
ATOM 888 C CA . LEU A 1 117 ? -1.850 -5.538 -13.463 1.00 72.19 117 LEU A CA 1
ATOM 889 C C . LEU A 1 117 ? -2.646 -4.770 -12.401 1.00 72.19 117 LEU A C 1
ATOM 891 O O . LEU A 1 117 ? -2.465 -3.557 -12.277 1.00 72.19 117 LEU A O 1
ATOM 895 N N . THR A 1 118 ? -3.543 -5.442 -11.688 1.00 79.94 118 THR A N 1
ATOM 896 C CA . THR A 1 118 ? -4.288 -4.867 -10.566 1.00 79.94 118 THR A CA 1
ATOM 897 C C . THR A 1 118 ? -3.931 -5.660 -9.315 1.00 79.94 118 THR A C 1
ATOM 899 O O . THR A 1 118 ? -4.043 -6.885 -9.268 1.00 79.94 118 THR A O 1
ATOM 902 N N . SER A 1 119 ? -3.471 -4.959 -8.292 1.00 82.56 119 SER A N 1
ATOM 903 C CA . SER A 1 119 ? -3.107 -5.547 -7.011 1.00 82.56 119 SER A CA 1
ATOM 904 C C . SER A 1 119 ? -4.287 -5.395 -6.063 1.00 82.56 119 SER A C 1
ATOM 906 O O . SER A 1 119 ? -4.712 -4.282 -5.746 1.00 82.56 119 SER A O 1
ATOM 908 N N . HIS A 1 120 ? -4.826 -6.529 -5.619 1.00 87.00 120 HIS A N 1
ATOM 909 C CA . HIS A 1 120 ? -5.855 -6.586 -4.593 1.00 87.00 120 HIS A CA 1
ATOM 910 C C . HIS A 1 120 ? -5.196 -7.058 -3.312 1.00 87.00 120 HIS A C 1
ATOM 912 O O . HIS A 1 120 ? -4.654 -8.157 -3.250 1.00 87.00 120 HIS A O 1
ATOM 918 N N . PHE A 1 121 ? -5.236 -6.254 -2.267 1.00 88.19 121 PHE A N 1
ATOM 919 C CA . PHE A 1 121 ? -4.655 -6.677 -1.003 1.00 88.19 121 PHE A CA 1
ATOM 920 C C . PHE A 1 121 ? -5.514 -6.247 0.166 1.00 88.19 121 PHE A C 1
ATOM 922 O O . PHE A 1 121 ? -6.351 -5.346 0.066 1.00 88.19 121 PHE A O 1
ATOM 929 N N . ILE A 1 122 ? -5.341 -6.968 1.264 1.00 91.19 122 ILE A N 1
ATOM 930 C CA . ILE A 1 122 ? -6.102 -6.779 2.488 1.00 91.19 122 ILE A CA 1
ATOM 931 C C . ILE A 1 122 ? -5.120 -6.509 3.616 1.00 91.19 122 ILE A C 1
ATOM 933 O O . ILE A 1 122 ? -4.048 -7.115 3.682 1.00 91.19 122 ILE A O 1
ATOM 937 N N . VAL A 1 123 ? -5.515 -5.603 4.499 1.00 93.75 123 VAL A N 1
ATOM 938 C CA . VAL A 1 123 ? -4.879 -5.383 5.796 1.00 93.75 123 VAL A CA 1
ATOM 939 C C . VAL A 1 123 ? -5.921 -5.532 6.898 1.00 93.75 123 VAL A C 1
ATOM 941 O O . VAL A 1 123 ? -7.122 -5.352 6.659 1.00 93.75 123 VAL A O 1
ATOM 944 N N . GLU A 1 124 ? -5.460 -5.833 8.105 1.00 94.75 124 GLU A N 1
ATOM 945 C CA . GLU A 1 124 ? -6.305 -5.861 9.298 1.00 94.75 124 GLU A CA 1
ATOM 946 C C . GLU A 1 124 ? -5.805 -4.818 10.302 1.00 94.75 124 GLU A C 1
ATOM 948 O O . GLU A 1 124 ? -4.654 -4.881 10.730 1.00 94.75 124 GLU A O 1
ATOM 953 N N . CYS A 1 125 ? -6.645 -3.840 10.656 1.00 94.38 125 CYS A N 1
ATOM 954 C CA . CYS A 1 125 ? -6.322 -2.842 11.671 1.00 94.38 125 CYS A CA 1
ATOM 955 C C . CYS A 1 125 ? -6.097 -3.521 13.027 1.00 94.38 125 CYS A C 1
ATOM 957 O O . CYS A 1 125 ? -6.886 -4.378 13.443 1.00 94.38 125 CYS A O 1
ATOM 959 N N . THR A 1 126 ? -5.055 -3.096 13.733 1.00 93.62 126 THR A N 1
ATOM 960 C CA . THR A 1 126 ? -4.795 -3.498 15.118 1.00 93.62 126 THR A CA 1
ATOM 961 C C . THR A 1 126 ? -5.573 -2.616 16.097 1.00 93.62 126 THR A C 1
ATOM 963 O O . THR A 1 126 ? -6.001 -1.514 15.741 1.00 93.62 126 THR A O 1
ATOM 966 N N . GLU A 1 127 ? -5.810 -3.143 17.302 1.00 86.12 127 GLU A N 1
ATOM 967 C CA . GLU A 1 127 ? -6.414 -2.405 18.426 1.00 86.12 127 GLU A CA 1
ATOM 968 C C . GLU A 1 127 ? -5.371 -1.604 19.204 1.00 86.12 127 GLU A C 1
ATOM 970 O O . GLU A 1 127 ? -4.208 -2.067 19.277 1.00 86.12 127 GLU A O 1
#

pLDDT: mean 75.51, std 18.33, range [38.59, 95.25]

Organism: Rubrivivax gelatinosus (NCBI:txid28068)

Radius of gyration: 30.7 Å; chains: 1; bounding box: 38×45×113 Å

Sequence (127 aa):
MTARTPASGHLGRQARTVAFVLLAVLAGAGCATDSSRRPVPETVTVDPDKPKRVRFVVHGDPGLKKYPEILAPPLPSSEKIREGMRRHAADLLAERGLCPHGFTGPDIVWAYEYARLTSHFIVECTE